Protein AF-A0A1Q8YJG9-F1 (afdb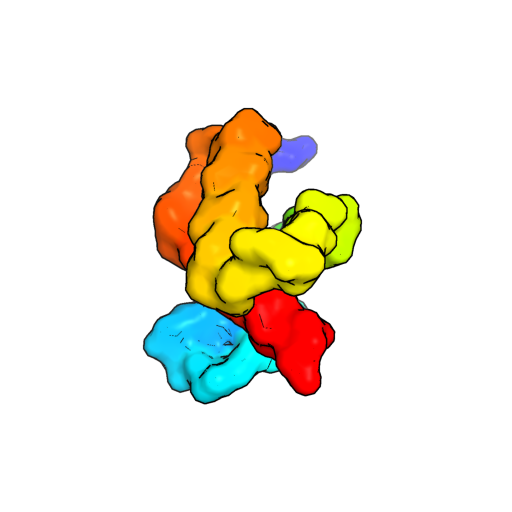_monomer)

Radius of gyration: 13.35 Å; Cα contacts (8 Å, |Δi|>4): 106; chains: 1; bounding box: 36×19×36 Å

Solvent-accessible surface area (backbone atoms only — not comparable to full-atom values): 5654 Å² total; per-residue (Å²): 136,86,73,59,50,67,57,54,22,48,47,40,23,59,25,32,29,54,95,76,48,98,56,70,64,67,39,60,65,61,36,30,73,74,56,35,65,75,55,15,52,54,48,45,56,52,41,53,50,53,53,52,55,59,68,68,58,86,71,66,65,91,82,44,51,68,68,57,46,25,51,51,46,26,53,52,49,39,72,77,39,72,62,50,43,70,69,26,35,50,34,51,17,51,43,50,51,57,73,75,105

Secondary structure (DSSP, 8-state):
----HHHHHHHHHHHHTTTTSSS----SHHHHHHH-HHHHHHHHHHHHHHHHHHHT----TTT--HHHHHHHHHHHH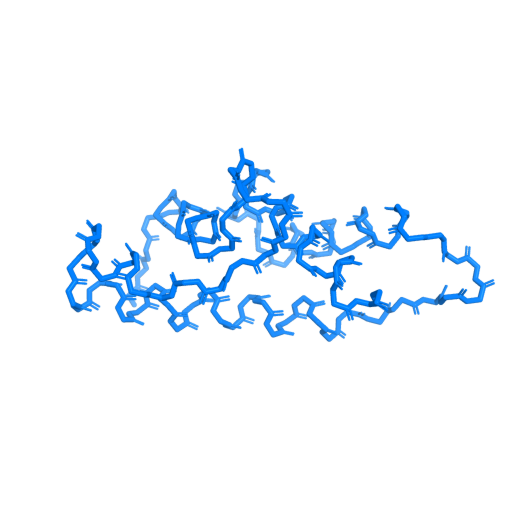HHH-TTS-HHHHHHHHHHHHHHH-

pLDDT: mean 92.63, std 10.27, range [40.0, 98.19]

Sequence (101 aa):
MTFAKNDLSQAVVLFLGYGVALSPICDGAKLFEIYGQQKGESLLSDVLRLADEASQISIDWANTSLDAAGIAVHEEMHNRHPYLDSKALDAIAWKFTFDWR

Foldseek 3Di:
DDDQLVLLLVLLCQQQVPPNDPGGDNDLVSLCVPVNDPRSVVSSVVSVVLLVVLLPDDDPPVPADLVRNLVVSLVVSCVVCVSHDSSSSNSSSRNNSRVVD

Mean predicted aligned error: 3.62 Å

Structure (mmCIF, N/CA/C/O backbone):
data_AF-A0A1Q8YJG9-F1
#
_entry.id   AF-A0A1Q8YJG9-F1
#
loop_
_atom_site.group_PDB
_atom_site.id
_atom_site.type_symbol
_atom_site.label_atom_id
_atom_site.label_alt_id
_atom_site.label_comp_id
_atom_site.label_asym_id
_atom_site.label_entity_id
_atom_site.label_seq_id
_atom_site.pdbx_PDB_ins_code
_atom_site.Cartn_x
_atom_site.Cartn_y
_atom_site.Cartn_z
_atom_site.occupancy
_atom_site.B_iso_or_equiv
_atom_site.auth_seq_id
_atom_site.auth_comp_id
_atom_site.auth_asym_id
_atom_site.auth_atom_id
_atom_site.pdbx_PDB_model_num
ATOM 1 N N . MET A 1 1 ? -19.938 -0.489 0.256 1.00 40.00 1 MET A N 1
ATOM 2 C CA . MET A 1 1 ? -19.463 0.323 1.393 1.00 40.00 1 MET A CA 1
ATOM 3 C C . MET A 1 1 ? -18.282 1.114 0.859 1.00 40.00 1 MET A C 1
ATOM 5 O O . MET A 1 1 ? -17.309 0.493 0.466 1.00 40.00 1 MET A O 1
ATOM 9 N N . THR A 1 2 ? -18.416 2.426 0.670 1.00 41.16 2 THR A N 1
ATOM 10 C CA . THR A 1 2 ? -17.359 3.249 0.056 1.00 41.16 2 THR A CA 1
ATOM 11 C C . THR A 1 2 ? -16.584 3.909 1.185 1.00 41.16 2 THR A C 1
ATOM 13 O O . THR A 1 2 ? -17.123 4.782 1.864 1.00 41.16 2 THR A O 1
ATOM 16 N N . PHE A 1 3 ? -15.363 3.445 1.447 1.00 54.62 3 PHE A N 1
ATOM 17 C CA . PHE A 1 3 ? -14.502 4.04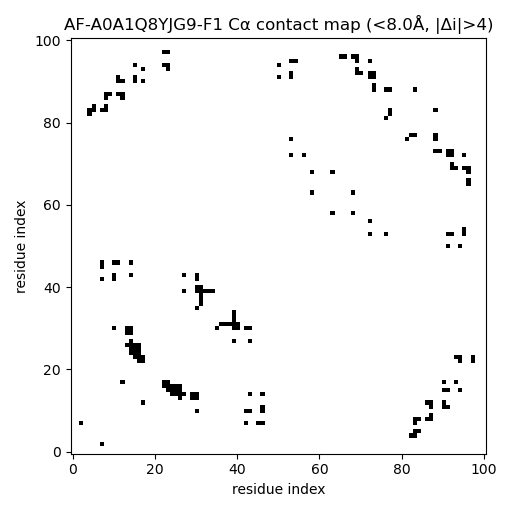3 2.466 1.00 54.62 3 PHE A CA 1
ATOM 18 C C . PHE A 1 3 ? -14.068 5.442 2.028 1.00 54.62 3 PHE A C 1
ATOM 20 O O . PHE A 1 3 ? -13.906 5.711 0.834 1.00 54.62 3 PHE A O 1
ATOM 27 N N . ALA A 1 4 ? -13.901 6.354 2.988 1.00 63.03 4 ALA A N 1
ATOM 28 C CA . ALA A 1 4 ? -13.283 7.636 2.692 1.00 63.03 4 ALA A CA 1
ATOM 29 C C . ALA A 1 4 ? -11.872 7.355 2.160 1.00 63.03 4 ALA A C 1
ATOM 31 O O . ALA A 1 4 ? -11.132 6.599 2.781 1.00 63.03 4 ALA A O 1
ATOM 32 N N . LYS A 1 5 ? -11.516 7.942 1.013 1.00 66.81 5 LYS A N 1
ATOM 33 C CA . LYS A 1 5 ? -10.251 7.696 0.291 1.00 66.81 5 LYS A CA 1
ATOM 34 C C . LYS A 1 5 ? -9.025 7.660 1.221 1.00 66.81 5 LYS A C 1
ATOM 36 O O . LYS A 1 5 ? -8.198 6.762 1.125 1.00 66.81 5 LYS A O 1
ATOM 41 N N . ASN A 1 6 ? -9.010 8.564 2.201 1.00 85.38 6 ASN A N 1
ATOM 42 C CA . ASN A 1 6 ? -7.943 8.706 3.187 1.00 85.38 6 ASN A CA 1
ATOM 43 C C . ASN A 1 6 ? -7.824 7.520 4.171 1.00 85.38 6 ASN A C 1
ATOM 45 O O . 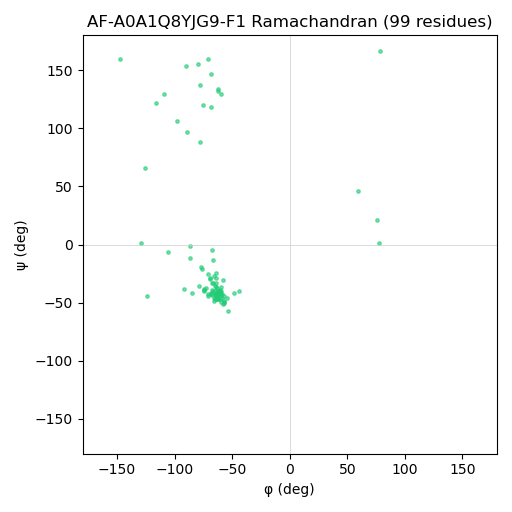ASN A 1 6 ? -6.721 7.177 4.582 1.00 85.38 6 ASN A O 1
ATOM 49 N N . ASP A 1 7 ? -8.934 6.868 4.540 1.00 94.25 7 ASP A N 1
ATOM 50 C CA . ASP A 1 7 ? -8.911 5.746 5.491 1.00 94.25 7 ASP A CA 1
ATOM 51 C C . ASP A 1 7 ? -8.224 4.517 4.894 1.00 94.25 7 ASP A C 1
ATOM 53 O O . ASP A 1 7 ? -7.448 3.855 5.576 1.00 94.25 7 ASP A O 1
ATOM 57 N N . LEU A 1 8 ? -8.492 4.216 3.620 1.00 96.12 8 LEU A N 1
ATOM 58 C CA . LEU A 1 8 ? -7.876 3.076 2.943 1.00 96.12 8 LEU A CA 1
ATOM 59 C C . LEU A 1 8 ? -6.389 3.331 2.681 1.00 96.12 8 LEU A C 1
ATOM 61 O O . LEU A 1 8 ? -5.569 2.472 3.001 1.00 96.12 8 LEU A O 1
ATOM 65 N N . SER A 1 9 ? -6.024 4.525 2.198 1.00 96.62 9 SER A N 1
ATOM 66 C CA . SER A 1 9 ? -4.617 4.928 2.065 1.00 96.62 9 SER A CA 1
ATOM 67 C C . SER A 1 9 ? -3.864 4.791 3.393 1.00 96.62 9 SER A C 1
ATOM 69 O O . SER A 1 9 ? -2.770 4.228 3.452 1.00 96.62 9 SER A O 1
ATOM 71 N N . GLN A 1 10 ? -4.460 5.269 4.488 1.00 96.56 10 GLN A N 1
ATOM 72 C CA . GLN A 1 10 ? -3.861 5.166 5.813 1.00 96.56 10 GLN A CA 1
ATOM 73 C C . GLN A 1 10 ? -3.778 3.710 6.294 1.00 96.56 10 GLN A C 1
ATOM 75 O O . GLN A 1 10 ? -2.754 3.320 6.858 1.00 96.56 10 GLN A O 1
ATOM 80 N N . ALA A 1 11 ? -4.805 2.896 6.044 1.00 97.19 11 ALA A N 1
ATOM 81 C CA . ALA A 1 11 ? -4.807 1.479 6.390 1.00 97.19 11 ALA A CA 1
ATOM 82 C C . ALA A 1 11 ? -3.682 0.711 5.680 1.00 97.19 11 ALA A C 1
ATOM 84 O O . ALA A 1 11 ? -2.999 -0.071 6.335 1.00 97.19 11 ALA A O 1
ATOM 85 N N . VAL A 1 12 ? -3.418 0.985 4.395 1.00 97.69 12 VAL A N 1
ATOM 86 C CA . VAL A 1 12 ? -2.281 0.398 3.657 1.00 97.69 12 VAL A CA 1
ATOM 87 C C . VAL A 1 12 ? -0.958 0.707 4.363 1.00 97.69 12 VAL A C 1
ATOM 89 O O . VAL A 1 12 ? -0.174 -0.198 4.648 1.00 97.69 12 VAL A O 1
ATOM 92 N N . VAL A 1 13 ? -0.722 1.977 4.705 1.00 97.38 13 VAL A N 1
ATOM 93 C CA . VAL A 1 13 ? 0.512 2.410 5.382 1.00 97.38 13 VAL A CA 1
ATOM 94 C C . VAL A 1 13 ? 0.657 1.752 6.756 1.00 97.38 13 VAL A C 1
ATOM 96 O O . VAL A 1 13 ? 1.744 1.288 7.106 1.00 97.38 13 VAL A O 1
ATOM 99 N N . LEU A 1 14 ? -0.428 1.699 7.536 1.00 96.81 14 LEU A N 1
ATOM 100 C CA . LEU A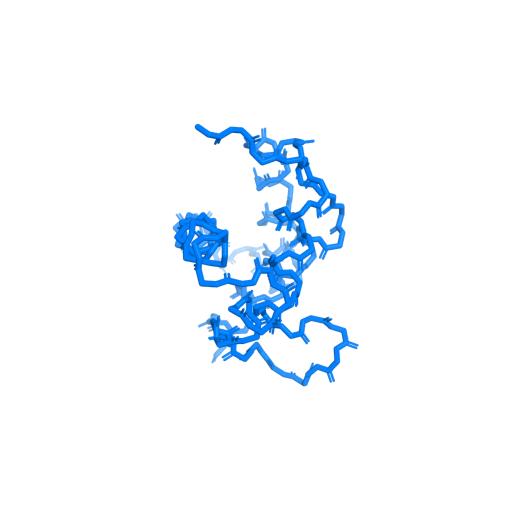 1 14 ? -0.442 1.097 8.871 1.00 96.81 14 LEU A CA 1
ATOM 101 C C . LEU A 1 14 ? -0.184 -0.408 8.822 1.00 96.81 14 LEU A C 1
ATOM 103 O O . LEU A 1 14 ? 0.650 -0.892 9.584 1.00 96.81 14 LEU A O 1
ATOM 107 N N . PHE A 1 15 ? -0.869 -1.109 7.918 1.00 97.38 15 PHE A N 1
ATOM 108 C CA . PHE A 1 15 ? -0.754 -2.550 7.721 1.00 97.38 15 PHE A CA 1
ATOM 109 C C . PHE A 1 15 ? 0.660 -2.945 7.291 1.00 97.38 15 PHE A C 1
ATOM 111 O O . PHE A 1 15 ? 1.257 -3.858 7.860 1.00 97.38 15 PHE A O 1
ATOM 118 N N . LEU A 1 16 ? 1.233 -2.235 6.316 1.00 96.94 16 LEU A N 1
ATOM 119 C CA . LEU A 1 16 ? 2.577 -2.535 5.824 1.00 96.94 16 LEU A CA 1
ATOM 120 C C . LEU A 1 16 ? 3.671 -2.056 6.789 1.00 96.94 16 LEU A C 1
ATOM 122 O O . LEU A 1 16 ? 4.778 -2.582 6.754 1.00 96.94 16 LEU A O 1
ATOM 126 N N . GLY A 1 17 ? 3.379 -1.106 7.682 1.00 95.94 17 GLY A N 1
ATOM 127 C CA . GLY A 1 17 ? 4.37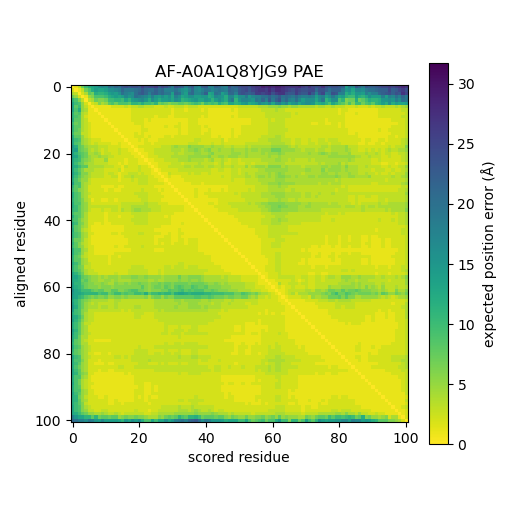3 -0.522 8.590 1.00 95.94 17 GLY A CA 1
ATOM 128 C C . GLY A 1 17 ? 5.312 0.473 7.898 1.00 95.94 17 GLY A C 1
ATOM 129 O O . GLY A 1 1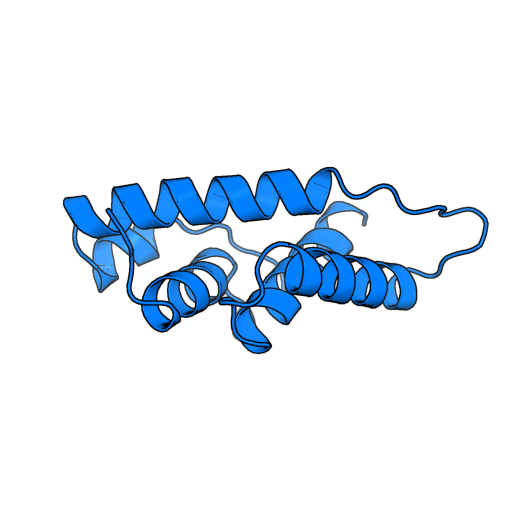7 ? 6.413 0.738 8.388 1.00 95.94 17 GLY A O 1
ATOM 130 N N . TYR A 1 18 ? 4.886 1.022 6.759 1.00 95.94 18 TYR A N 1
ATOM 131 C CA . TYR A 1 18 ? 5.717 1.868 5.907 1.00 95.94 18 TYR A CA 1
ATOM 132 C C . TYR A 1 18 ? 6.163 3.157 6.614 1.00 95.94 18 TYR A C 1
ATOM 134 O O . TYR A 1 18 ? 5.367 3.855 7.249 1.00 95.94 18 TYR A O 1
ATOM 142 N N . GLY A 1 19 ? 7.457 3.471 6.496 1.00 92.31 19 GLY A N 1
ATOM 143 C CA . GLY A 1 19 ? 8.097 4.633 7.123 1.00 92.31 19 GLY A CA 1
ATOM 144 C C . GLY A 1 19 ? 8.409 4.481 8.617 1.00 92.31 19 GLY A C 1
ATOM 145 O O . GLY A 1 19 ? 8.913 5.424 9.222 1.00 92.31 19 GLY A O 1
ATOM 146 N N . VAL A 1 20 ? 8.116 3.321 9.216 1.00 92.75 20 VAL A N 1
ATOM 147 C CA . VAL A 1 20 ? 8.433 3.009 10.623 1.00 92.75 20 VAL A CA 1
ATOM 148 C C . VAL A 1 20 ? 9.264 1.732 10.726 1.00 92.75 20 VAL A C 1
ATOM 150 O O . VAL A 1 20 ? 10.236 1.686 11.476 1.00 92.75 20 VAL A O 1
ATOM 153 N N . ALA A 1 21 ? 8.885 0.695 9.981 1.00 92.81 21 ALA A N 1
ATOM 154 C CA . ALA A 1 21 ? 9.556 -0.595 9.988 1.00 92.81 21 ALA A CA 1
ATOM 155 C C . ALA A 1 21 ? 10.682 -0.663 8.946 1.00 92.81 21 ALA A C 1
ATOM 157 O O . ALA A 1 21 ? 10.633 0.006 7.916 1.00 92.81 21 ALA A O 1
ATOM 158 N N . LEU A 1 22 ? 11.684 -1.510 9.201 1.00 91.38 22 LEU A N 1
ATOM 159 C CA . LEU A 1 22 ? 12.774 -1.776 8.251 1.00 91.38 22 LEU A CA 1
ATOM 160 C C . LEU A 1 22 ? 12.356 -2.717 7.111 1.00 91.38 22 LEU A C 1
ATOM 162 O O . LEU A 1 22 ? 13.014 -2.750 6.077 1.00 91.38 22 LEU A O 1
ATOM 166 N N . SER A 1 23 ? 11.275 -3.469 7.306 1.00 92.25 23 SER A N 1
ATOM 167 C CA . SER A 1 23 ? 10.670 -4.374 6.332 1.00 92.25 23 SER A CA 1
ATOM 168 C C . SER A 1 23 ? 9.153 -4.419 6.539 1.00 92.25 23 SER A C 1
ATOM 170 O O . SER A 1 23 ? 8.685 -4.076 7.633 1.00 92.25 23 SER A O 1
ATOM 172 N N . PRO A 1 24 ? 8.371 -4.843 5.535 1.00 94.88 24 PRO A N 1
ATOM 173 C CA . PRO A 1 24 ? 6.923 -4.876 5.664 1.00 94.88 24 PRO A CA 1
ATOM 174 C C . PRO A 1 24 ? 6.448 -5.816 6.774 1.00 94.88 24 PRO A C 1
ATOM 176 O O . PRO A 1 24 ? 6.895 -6.959 6.851 1.00 94.88 24 PRO A O 1
ATOM 179 N N . ILE A 1 25 ? 5.533 -5.339 7.622 1.00 94.56 25 ILE A N 1
ATOM 180 C CA . ILE A 1 25 ? 5.052 -6.100 8.790 1.00 94.56 25 ILE A CA 1
ATOM 181 C C . ILE A 1 25 ? 3.798 -6.920 8.458 1.00 94.56 25 ILE A C 1
ATOM 183 O O . ILE A 1 25 ? 3.677 -8.053 8.913 1.00 94.56 25 ILE A O 1
ATOM 187 N N . CYS A 1 26 ? 2.886 -6.375 7.647 1.00 93.69 26 CYS A N 1
ATOM 188 C CA . CYS A 1 26 ? 1.582 -6.982 7.343 1.00 93.69 26 CYS A CA 1
ATOM 189 C C . CYS A 1 26 ? 0.721 -7.211 8.604 1.00 93.69 26 CYS A C 1
ATOM 191 O O . CYS A 1 26 ? 0.137 -8.278 8.797 1.00 93.69 26 CYS A O 1
ATOM 193 N N . ASP A 1 27 ? 0.651 -6.202 9.475 1.00 94.00 27 ASP A N 1
ATOM 194 C CA . ASP A 1 27 ? -0.061 -6.277 10.752 1.00 94.00 27 ASP A CA 1
ATOM 195 C C . ASP A 1 27 ? -1.531 -5.853 10.616 1.00 94.00 27 ASP A C 1
ATOM 197 O O . ASP A 1 27 ? -1.877 -4.668 10.646 1.00 94.00 27 ASP A O 1
ATOM 201 N N . GLY A 1 28 ? -2.413 -6.844 10.476 1.00 91.75 28 GLY A N 1
ATOM 202 C CA . GLY A 1 28 ? -3.860 -6.6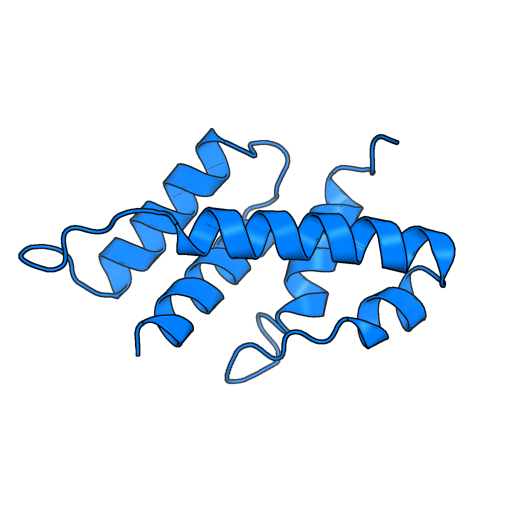26 10.462 1.00 91.75 28 GLY A CA 1
ATOM 203 C C . GLY A 1 28 ? -4.444 -6.245 11.826 1.00 91.75 28 GLY A C 1
ATOM 204 O O . GLY A 1 28 ? -5.464 -5.556 11.868 1.00 91.75 28 GLY A O 1
ATOM 205 N N . ALA A 1 29 ? -3.801 -6.627 12.939 1.00 94.19 29 ALA A N 1
ATOM 206 C CA . ALA A 1 29 ? -4.309 -6.330 14.280 1.00 94.19 29 ALA A CA 1
ATOM 207 C C . ALA A 1 29 ? -4.343 -4.819 14.534 1.00 94.19 29 ALA A C 1
ATOM 209 O O . ALA A 1 29 ? -5.325 -4.295 15.063 1.00 94.19 29 ALA A O 1
ATOM 210 N N . LYS A 1 30 ? -3.341 -4.105 14.016 1.00 92.62 30 LYS A N 1
ATOM 211 C CA . LYS A 1 30 ? -3.254 -2.643 14.068 1.00 92.62 30 LYS A CA 1
ATOM 212 C C . LYS A 1 30 ? -4.450 -1.931 13.432 1.00 92.62 30 LYS A C 1
ATOM 214 O O . LYS A 1 30 ? -4.830 -0.842 13.865 1.00 92.62 30 LYS A O 1
ATOM 219 N N . LEU A 1 31 ? -5.075 -2.534 12.417 1.00 95.00 31 LEU A N 1
ATOM 220 C CA . LEU A 1 31 ? -6.286 -1.979 11.809 1.00 95.00 31 LEU A CA 1
ATOM 221 C C . LEU A 1 31 ? -7.501 -2.142 12.725 1.00 95.00 31 LEU A C 1
ATOM 223 O O . LEU A 1 31 ? -8.318 -1.226 12.811 1.00 95.00 31 LEU A O 1
ATOM 227 N N . PHE A 1 32 ? -7.605 -3.263 13.443 1.00 95.69 32 PHE A N 1
ATOM 228 C CA . PHE A 1 32 ? -8.667 -3.471 14.430 1.00 95.69 32 PHE A CA 1
ATOM 229 C C . PHE A 1 32 ? -8.518 -2.531 15.628 1.00 95.69 32 PHE A C 1
ATOM 231 O O . PHE A 1 32 ? -9.517 -1.988 16.093 1.00 95.69 32 PHE A O 1
ATOM 238 N N . GLU A 1 33 ? -7.290 -2.290 16.089 1.00 94.75 33 GLU A N 1
ATOM 239 C CA . GLU A 1 33 ? -7.014 -1.360 17.190 1.00 94.75 33 GLU A CA 1
ATOM 240 C C . GLU A 1 33 ? -7.408 0.085 16.849 1.00 94.75 33 GLU A C 1
ATOM 242 O O . GLU A 1 33 ? -7.992 0.780 17.677 1.00 94.75 33 GLU A O 1
ATOM 247 N N . ILE A 1 34 ? -7.117 0.540 15.625 1.00 94.19 34 ILE A N 1
ATOM 248 C CA . ILE A 1 34 ? -7.331 1.937 15.215 1.00 94.19 34 ILE A CA 1
ATOM 249 C C . ILE A 1 34 ? -8.764 2.188 14.732 1.00 94.19 34 ILE A C 1
ATOM 251 O O . ILE A 1 34 ? -9.351 3.222 15.049 1.00 94.19 34 ILE A O 1
ATOM 255 N N . TYR A 1 35 ? -9.333 1.268 13.950 1.00 94.06 35 TYR A N 1
ATOM 256 C CA . TYR A 1 35 ? -10.628 1.466 13.289 1.00 94.06 35 TYR A CA 1
ATOM 257 C C . TYR A 1 35 ? -11.778 0.682 13.939 1.00 94.06 35 TYR A C 1
ATOM 259 O O . TYR A 1 35 ? -12.935 0.874 13.558 1.00 94.06 35 TYR A O 1
ATOM 267 N N . GLY A 1 36 ? -11.489 -0.175 14.922 1.00 96.06 36 GLY A N 1
ATOM 268 C CA . GLY A 1 36 ? -12.449 -1.102 15.518 1.00 96.06 36 GLY A CA 1
ATOM 269 C C . GLY A 1 36 ? -12.703 -2.334 14.643 1.00 96.06 36 GLY A C 1
ATOM 270 O O . GLY A 1 36 ? -12.371 -2.354 13.458 1.00 96.06 36 GLY A O 1
ATOM 271 N N . GLN A 1 37 ? -13.335 -3.363 15.220 1.00 93.62 37 GLN A N 1
ATOM 272 C CA . GLN A 1 37 ? -13.499 -4.678 14.581 1.00 93.62 37 GLN A CA 1
ATOM 273 C C . GLN A 1 37 ? -14.144 -4.597 13.189 1.00 93.62 37 GLN A C 1
ATOM 275 O O . GLN A 1 37 ? -13.556 -5.030 12.205 1.00 93.62 37 GLN A O 1
ATOM 280 N N . GLN A 1 38 ? -15.339 -4.008 13.089 1.00 94.62 38 GLN A N 1
ATOM 281 C CA . GLN A 1 38 ? -16.121 -4.039 11.849 1.00 94.62 38 GLN A CA 1
ATOM 282 C C . GLN A 1 38 ? -15.445 -3.270 10.703 1.00 94.62 38 GLN A C 1
ATOM 284 O O . GLN A 1 38 ? -15.370 -3.758 9.577 1.00 94.62 38 GLN A O 1
ATOM 289 N N . LYS A 1 39 ? -14.956 -2.053 10.975 1.00 93.69 39 LYS A N 1
ATOM 290 C CA . LYS A 1 39 ? -14.302 -1.224 9.954 1.00 93.69 39 LYS A CA 1
ATOM 291 C C . LYS A 1 39 ? -12.905 -1.752 9.630 1.00 93.69 39 LYS A C 1
ATOM 293 O O . LYS A 1 39 ? -12.540 -1.786 8.459 1.00 93.69 39 LYS A O 1
ATOM 298 N N . GLY A 1 40 ? -12.158 -2.192 10.642 1.00 95.88 40 GLY A N 1
ATOM 299 C CA . GLY A 1 40 ? -10.839 -2.792 10.474 1.00 95.88 40 GLY A CA 1
ATOM 300 C C . GLY A 1 40 ? -10.876 -4.057 9.619 1.00 95.88 40 GLY A C 1
ATOM 301 O O . GLY A 1 40 ? -10.022 -4.212 8.759 1.00 95.88 40 GLY A O 1
ATOM 302 N N . GLU A 1 41 ? -11.892 -4.912 9.765 1.00 96.31 41 GLU A N 1
ATOM 303 C CA . GLU A 1 41 ? -12.046 -6.130 8.951 1.00 96.31 41 GLU A CA 1
ATOM 304 C C . GLU A 1 41 ? -12.284 -5.827 7.472 1.00 96.31 41 GLU A C 1
ATOM 306 O O . GLU A 1 41 ? -11.655 -6.430 6.595 1.00 96.31 41 GLU A O 1
ATOM 311 N N . SER A 1 42 ? -13.131 -4.838 7.179 1.00 95.88 42 SER A N 1
ATOM 312 C CA . SER A 1 42 ? -13.342 -4.432 5.793 1.00 95.88 42 SER A CA 1
ATOM 313 C C . SER A 1 42 ? -12.099 -3.772 5.196 1.00 95.88 42 SER A C 1
ATOM 315 O O . SER A 1 42 ? -11.732 -4.095 4.070 1.00 95.88 42 SER A O 1
ATOM 317 N N . LEU A 1 43 ? -11.424 -2.894 5.948 1.00 96.56 43 LEU A N 1
ATOM 318 C CA . LEU A 1 43 ? -10.180 -2.265 5.499 1.00 96.56 43 LEU A CA 1
ATOM 319 C C . LEU A 1 43 ? -9.077 -3.301 5.282 1.00 96.56 43 LEU A C 1
ATOM 321 O O . LEU A 1 43 ? -8.383 -3.234 4.277 1.00 96.56 43 LEU A O 1
ATOM 325 N N . LEU A 1 44 ? -8.939 -4.282 6.175 1.00 96.94 44 LEU A N 1
ATOM 326 C CA . LEU A 1 44 ? -7.981 -5.372 6.019 1.00 96.94 44 LEU A CA 1
ATOM 327 C C . LEU A 1 44 ? -8.249 -6.154 4.731 1.00 96.94 44 LEU A C 1
ATOM 329 O O . LEU A 1 44 ? -7.324 -6.397 3.962 1.00 96.94 44 LEU A O 1
ATOM 333 N N . SER A 1 45 ? -9.511 -6.489 4.464 1.00 97.25 45 SER A N 1
ATOM 334 C CA . SER A 1 45 ? -9.901 -7.175 3.228 1.00 97.25 45 SER A CA 1
ATOM 335 C C . SER A 1 45 ? -9.536 -6.366 1.979 1.00 97.25 45 SER A C 1
ATOM 337 O O . SER A 1 45 ? -9.065 -6.930 0.992 1.00 97.25 45 SER A O 1
ATOM 339 N N . ASP A 1 46 ? -9.722 -5.045 2.015 1.00 97.00 46 ASP A N 1
ATOM 340 C CA . ASP A 1 46 ? -9.363 -4.163 0.903 1.00 97.00 46 ASP A CA 1
ATOM 341 C C . ASP A 1 46 ? -7.844 -4.017 0.735 1.00 97.00 46 ASP A C 1
ATOM 343 O O . ASP A 1 46 ? -7.343 -4.093 -0.386 1.00 97.00 46 ASP A O 1
ATOM 347 N N . VAL A 1 47 ? -7.099 -3.872 1.832 1.00 97.19 47 VAL A N 1
ATOM 348 C CA . VAL A 1 47 ? -5.631 -3.779 1.819 1.00 97.19 47 VAL A CA 1
ATOM 349 C C . VAL A 1 47 ? -5.000 -5.068 1.293 1.00 97.19 47 VAL A C 1
ATOM 351 O O . VAL A 1 47 ? -4.095 -5.004 0.464 1.00 97.19 47 VAL A O 1
ATOM 354 N N . LEU A 1 48 ? -5.488 -6.234 1.726 1.00 97.12 48 LEU A N 1
ATOM 355 C CA . LEU A 1 48 ? -5.004 -7.527 1.235 1.00 97.12 48 LEU A CA 1
ATOM 356 C C . LEU A 1 48 ? -5.239 -7.681 -0.267 1.00 97.12 48 LEU A C 1
ATOM 358 O O . LEU A 1 48 ? -4.353 -8.157 -0.969 1.00 97.12 48 LEU A O 1
ATOM 362 N N . ARG A 1 49 ? -6.390 -7.221 -0.772 1.00 97.62 49 ARG A N 1
ATOM 363 C CA . ARG A 1 49 ? -6.677 -7.223 -2.212 1.00 97.62 49 ARG A CA 1
ATOM 364 C C . ARG A 1 49 ? -5.707 -6.339 -2.991 1.00 97.62 49 ARG A C 1
ATOM 366 O O . ARG A 1 49 ? -5.224 -6.762 -4.031 1.00 97.62 49 ARG A O 1
ATOM 373 N N . LEU A 1 50 ? -5.407 -5.139 -2.491 1.00 97.62 50 LEU A N 1
ATOM 374 C CA . LEU A 1 50 ? -4.442 -4.234 -3.128 1.00 97.62 50 LEU A CA 1
ATOM 375 C C . LEU A 1 50 ? -3.023 -4.817 -3.129 1.00 97.62 50 LEU A C 1
ATOM 377 O O . LEU A 1 50 ? -2.305 -4.680 -4.116 1.00 97.62 50 LEU A O 1
ATOM 381 N N . ALA A 1 51 ? -2.617 -5.462 -2.033 1.00 96.31 51 ALA A N 1
ATOM 382 C CA . ALA A 1 51 ? -1.308 -6.102 -1.931 1.00 96.31 51 ALA A CA 1
ATOM 383 C C . ALA A 1 51 ? -1.185 -7.312 -2.873 1.00 96.31 51 ALA A C 1
ATOM 385 O O . ALA A 1 51 ? -0.170 -7.454 -3.552 1.00 96.31 51 ALA A O 1
ATOM 386 N N . ASP A 1 52 ? -2.224 -8.149 -2.941 1.00 96.62 52 ASP A N 1
ATOM 387 C CA . ASP A 1 52 ? -2.305 -9.261 -3.890 1.00 96.62 52 ASP A CA 1
ATOM 388 C C . ASP A 1 52 ? -2.243 -8.747 -5.332 1.00 96.62 52 ASP A C 1
ATOM 390 O O . ASP A 1 52 ? -1.384 -9.171 -6.099 1.00 96.62 52 ASP A O 1
ATOM 394 N N . GLU A 1 53 ? -3.054 -7.747 -5.675 1.00 97.44 53 GLU A N 1
ATOM 395 C CA . GLU A 1 53 ? -3.066 -7.150 -7.008 1.00 97.44 53 GLU A CA 1
ATOM 396 C C . GLU A 1 53 ? -1.690 -6.611 -7.421 1.00 97.44 53 GLU A C 1
ATOM 398 O O . GLU A 1 53 ? -1.235 -6.874 -8.536 1.00 97.44 53 GLU A O 1
ATOM 403 N N . ALA A 1 54 ? -1.004 -5.904 -6.518 1.00 96.88 54 ALA A N 1
ATOM 404 C CA . ALA A 1 54 ? 0.339 -5.400 -6.773 1.00 96.88 54 ALA A CA 1
ATOM 405 C C . ALA A 1 54 ? 1.354 -6.533 -6.997 1.00 96.88 54 ALA A C 1
ATOM 407 O O . ALA A 1 54 ? 2.219 -6.416 -7.862 1.00 96.88 54 ALA A O 1
ATOM 408 N N . SER A 1 55 ? 1.230 -7.651 -6.271 1.00 94.69 55 SER A N 1
ATOM 409 C CA . SER A 1 55 ? 2.099 -8.827 -6.445 1.00 94.69 55 SER A CA 1
ATOM 410 C C . SER A 1 55 ? 1.955 -9.490 -7.820 1.00 94.69 55 SER A C 1
ATOM 412 O O . SER A 1 55 ? 2.887 -10.134 -8.295 1.00 94.69 55 SER A O 1
ATOM 414 N N . GLN A 1 56 ? 0.801 -9.315 -8.473 1.00 95.50 56 GLN A N 1
ATOM 415 C CA . GLN A 1 56 ? 0.515 -9.870 -9.797 1.00 95.50 56 GLN A CA 1
ATOM 416 C C . GLN A 1 56 ? 0.985 -8.966 -10.948 1.00 95.50 56 GLN A C 1
ATOM 418 O O . GLN A 1 56 ? 0.817 -9.321 -12.117 1.00 95.50 56 GLN A O 1
ATOM 423 N N . ILE A 1 57 ? 1.560 -7.793 -10.660 1.00 95.31 57 ILE A N 1
ATOM 424 C CA . ILE A 1 57 ? 2.115 -6.919 -11.696 1.00 95.31 57 ILE A CA 1
ATOM 425 C C . ILE A 1 57 ? 3.355 -7.588 -12.298 1.00 95.31 57 ILE A C 1
ATOM 427 O O . ILE A 1 57 ? 4.352 -7.842 -11.624 1.00 95.31 57 ILE A O 1
ATOM 431 N N . SER A 1 58 ? 3.285 -7.869 -13.599 1.00 92.06 58 SER A N 1
ATOM 432 C CA . SER A 1 58 ? 4.374 -8.501 -14.339 1.00 92.06 58 SER A CA 1
ATOM 433 C C . SER A 1 58 ? 5.490 -7.498 -14.616 1.00 92.06 58 SER A C 1
ATOM 435 O O . SER A 1 58 ? 5.283 -6.520 -15.331 1.00 92.06 58 SER A O 1
ATOM 437 N N . ILE A 1 59 ? 6.690 -7.789 -14.115 1.00 93.12 59 ILE A N 1
ATOM 438 C CA . ILE A 1 59 ? 7.904 -7.008 -14.366 1.00 93.12 59 ILE A CA 1
ATOM 439 C C . ILE A 1 59 ? 8.846 -7.809 -15.263 1.00 93.12 59 ILE A C 1
ATOM 441 O O . ILE A 1 59 ? 9.157 -8.968 -14.980 1.00 93.12 59 ILE A O 1
ATOM 445 N N . ASP A 1 60 ? 9.327 -7.182 -16.338 1.00 90.19 60 ASP A N 1
ATOM 446 C CA . ASP A 1 60 ? 10.386 -7.752 -17.171 1.00 90.19 60 ASP A CA 1
ATOM 447 C C . ASP A 1 60 ? 11.750 -7.574 -16.493 1.00 90.19 60 ASP A C 1
ATOM 449 O O . ASP A 1 60 ? 12.466 -6.594 -16.704 1.00 90.19 60 ASP A O 1
ATOM 453 N N . TRP A 1 61 ? 12.118 -8.540 -15.655 1.00 88.19 61 TRP A N 1
ATOM 454 C CA . TRP A 1 61 ? 13.376 -8.520 -14.902 1.00 88.19 61 TRP A CA 1
ATOM 455 C C . TRP A 1 61 ? 14.630 -8.640 -15.773 1.00 88.19 61 TRP A C 1
ATOM 457 O O . TRP A 1 61 ? 15.728 -8.375 -15.292 1.00 88.19 61 TRP A O 1
ATOM 467 N N . ALA A 1 62 ? 14.496 -9.013 -17.051 1.00 90.56 62 ALA A N 1
ATOM 468 C CA . ALA A 1 62 ? 15.626 -9.050 -17.974 1.00 90.56 62 ALA A CA 1
ATOM 469 C C . ALA A 1 62 ? 16.220 -7.652 -18.223 1.00 90.56 62 ALA A C 1
ATOM 471 O O . ALA A 1 62 ? 17.418 -7.537 -18.476 1.00 90.56 62 ALA A O 1
ATOM 472 N N . ASN A 1 63 ? 15.397 -6.601 -18.125 1.00 89.62 63 ASN A N 1
ATOM 473 C CA . ASN A 1 63 ? 15.786 -5.223 -18.440 1.00 89.62 63 ASN A CA 1
ATOM 474 C C . ASN A 1 63 ? 15.436 -4.210 -17.336 1.00 89.62 63 ASN A C 1
ATOM 476 O O . ASN A 1 63 ? 15.692 -3.018 -17.502 1.00 89.62 63 ASN A O 1
ATOM 480 N N . THR A 1 64 ? 14.855 -4.662 -16.221 1.00 90.88 64 THR A N 1
ATOM 481 C CA . THR A 1 64 ? 14.318 -3.784 -15.172 1.00 90.88 64 THR A CA 1
ATOM 482 C C . THR A 1 64 ? 15.071 -3.969 -13.859 1.00 90.88 64 THR A C 1
ATOM 484 O O . THR A 1 64 ? 15.111 -5.064 -13.300 1.00 90.88 64 THR A O 1
ATOM 487 N N . SER A 1 65 ? 15.648 -2.882 -13.344 1.00 93.81 65 SER A N 1
ATOM 488 C CA . SER A 1 65 ? 16.226 -2.832 -11.996 1.00 93.81 65 SER A CA 1
ATOM 489 C C . SER A 1 65 ? 15.139 -2.862 -10.917 1.00 93.81 65 SER A C 1
ATOM 491 O O . SER A 1 65 ? 13.997 -2.485 -11.165 1.00 93.81 65 SER A O 1
ATOM 493 N N . LEU A 1 66 ? 15.493 -3.240 -9.686 1.00 92.44 66 LEU A N 1
ATOM 494 C CA . LEU A 1 66 ? 14.541 -3.278 -8.568 1.00 92.44 66 LEU A CA 1
ATOM 495 C C . LEU A 1 66 ? 13.910 -1.908 -8.260 1.00 92.44 66 LEU A C 1
ATOM 497 O O . LEU A 1 66 ? 12.725 -1.839 -7.943 1.00 92.44 66 LEU A O 1
ATOM 501 N N . ASP A 1 67 ? 14.673 -0.818 -8.386 1.00 93.62 67 ASP A N 1
ATOM 502 C CA . ASP A 1 67 ? 14.153 0.546 -8.235 1.00 93.62 67 ASP A CA 1
ATOM 503 C C . ASP A 1 67 ? 13.11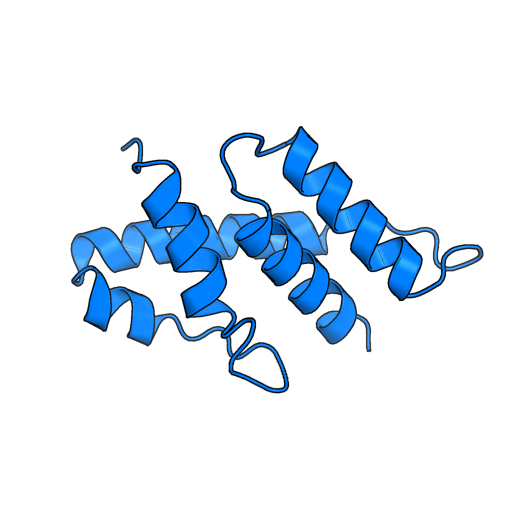5 0.879 -9.318 1.00 93.62 67 ASP A C 1
ATOM 505 O O . ASP A 1 67 ? 12.013 1.331 -9.004 1.00 93.62 67 ASP A O 1
ATOM 509 N N . ALA A 1 68 ? 13.425 0.566 -10.578 1.00 95.31 68 ALA A N 1
ATOM 510 C CA . ALA A 1 68 ? 12.531 0.769 -11.709 1.00 95.31 68 ALA A CA 1
ATOM 511 C C . ALA A 1 68 ? 11.267 -0.101 -11.603 1.00 95.31 68 ALA A C 1
ATOM 513 O O . ALA A 1 68 ? 10.179 0.359 -11.940 1.00 95.31 68 ALA A O 1
ATOM 514 N N . ALA A 1 69 ? 11.382 -1.319 -11.067 1.00 94.94 69 ALA A N 1
ATOM 515 C CA . ALA A 1 69 ? 10.240 -2.180 -10.774 1.00 94.94 69 ALA A CA 1
ATOM 516 C C . ALA A 1 69 ? 9.318 -1.559 -9.713 1.00 94.94 69 ALA A C 1
ATOM 518 O O . ALA A 1 69 ? 8.101 -1.556 -9.883 1.00 94.94 69 ALA A O 1
ATOM 519 N N . GLY A 1 70 ? 9.887 -0.981 -8.648 1.00 96.00 70 GLY A N 1
ATOM 520 C CA . GLY A 1 70 ? 9.122 -0.248 -7.638 1.00 96.00 70 GLY A CA 1
ATOM 521 C C . GLY A 1 70 ? 8.359 0.943 -8.228 1.00 96.00 70 GLY A C 1
ATOM 522 O O . GLY A 1 70 ? 7.177 1.117 -7.933 1.00 96.00 70 GLY A O 1
ATOM 523 N N . ILE A 1 71 ? 8.996 1.718 -9.112 1.00 96.62 71 ILE A N 1
ATOM 524 C CA . ILE A 1 71 ? 8.348 2.834 -9.823 1.00 96.62 71 ILE A CA 1
ATOM 525 C C . ILE A 1 71 ? 7.206 2.321 -10.712 1.00 96.62 71 ILE A C 1
ATOM 527 O O . ILE A 1 71 ? 6.098 2.847 -10.638 1.00 96.62 71 ILE A O 1
ATOM 531 N N . ALA A 1 72 ? 7.439 1.263 -11.493 1.00 96.69 72 ALA A N 1
ATOM 532 C CA . ALA A 1 72 ? 6.422 0.687 -12.371 1.00 96.69 72 ALA A CA 1
ATOM 533 C C . ALA A 1 72 ? 5.196 0.186 -11.588 1.00 96.69 72 ALA A C 1
ATOM 535 O O . ALA A 1 72 ? 4.058 0.446 -11.977 1.00 96.69 72 ALA A O 1
ATOM 536 N N . VAL A 1 73 ? 5.413 -0.479 -10.447 1.00 97.19 73 VAL A N 1
ATOM 537 C CA . VAL A 1 73 ? 4.328 -0.918 -9.554 1.00 97.19 73 VAL A CA 1
ATOM 538 C C . VAL A 1 73 ? 3.571 0.272 -8.972 1.00 97.19 73 VAL A C 1
ATOM 540 O O . VAL A 1 73 ? 2.341 0.250 -8.944 1.00 97.19 73 VAL A O 1
ATOM 543 N N . HIS A 1 74 ? 4.274 1.320 -8.536 1.00 97.62 74 HIS A N 1
ATOM 544 C CA . HIS A 1 74 ? 3.638 2.540 -8.041 1.00 97.62 74 HIS A CA 1
ATOM 545 C C . HIS A 1 74 ? 2.723 3.167 -9.107 1.00 97.62 74 HIS A C 1
ATOM 547 O O . HIS A 1 74 ? 1.562 3.463 -8.827 1.00 97.62 74 HIS A O 1
ATOM 553 N N . GLU A 1 75 ? 3.229 3.372 -10.326 1.00 97.56 75 GLU A N 1
ATOM 554 C CA . GLU A 1 75 ? 2.472 3.983 -11.426 1.00 97.56 75 GLU A CA 1
ATOM 555 C C . GLU A 1 75 ? 1.265 3.138 -11.841 1.00 97.56 75 GLU A C 1
ATOM 557 O O . GLU A 1 75 ? 0.161 3.665 -11.984 1.00 97.56 75 GLU A O 1
ATOM 562 N N . GLU A 1 76 ? 1.436 1.823 -11.970 1.00 97.88 76 GLU A N 1
ATOM 563 C CA . GLU A 1 76 ? 0.344 0.919 -12.327 1.00 97.88 76 GLU A CA 1
ATOM 564 C C . GLU A 1 76 ? -0.752 0.916 -11.251 1.00 97.88 76 GLU A C 1
ATOM 566 O O . GLU A 1 76 ? -1.939 1.039 -11.563 1.00 97.88 76 GLU A O 1
ATOM 571 N N . MET A 1 77 ? -0.372 0.867 -9.971 1.00 97.75 77 MET A N 1
ATOM 572 C CA . MET A 1 77 ? -1.336 0.944 -8.871 1.00 97.75 77 MET A CA 1
ATOM 573 C C . MET A 1 77 ? -2.010 2.315 -8.787 1.00 97.75 77 MET A C 1
ATOM 575 O O . MET A 1 77 ? -3.195 2.378 -8.465 1.00 97.75 77 MET A O 1
ATOM 579 N N . HIS A 1 78 ? -1.317 3.406 -9.124 1.00 97.44 78 HIS A N 1
ATOM 580 C CA . HIS A 1 78 ? -1.928 4.732 -9.216 1.00 97.44 78 HIS A CA 1
ATOM 581 C C . HIS A 1 78 ? -2.979 4.798 -10.329 1.00 97.44 78 HIS A C 1
ATOM 583 O O . HIS A 1 78 ? -4.074 5.318 -10.118 1.00 97.44 78 HIS A O 1
ATOM 589 N N . ASN A 1 79 ? -2.670 4.232 -11.499 1.00 97.56 79 ASN A N 1
ATOM 590 C CA . ASN A 1 79 ? -3.579 4.207 -12.643 1.00 97.56 79 ASN A CA 1
ATOM 591 C C . ASN A 1 79 ? -4.862 3.425 -12.336 1.00 97.56 79 ASN A C 1
ATOM 593 O O . ASN A 1 79 ? -5.955 3.847 -12.718 1.00 97.56 79 ASN A O 1
ATOM 597 N N . ARG A 1 80 ? -4.741 2.297 -11.626 1.00 97.12 80 ARG A N 1
ATOM 598 C CA . ARG A 1 80 ? -5.885 1.453 -11.247 1.00 97.12 80 ARG A CA 1
ATOM 599 C C . ARG A 1 80 ? -6.659 1.998 -10.051 1.00 97.12 80 ARG A C 1
ATOM 601 O O . ARG A 1 80 ? -7.886 1.915 -10.022 1.00 97.12 80 ARG A O 1
ATOM 608 N N . HIS A 1 81 ? -5.955 2.600 -9.095 1.00 95.94 81 HIS A N 1
ATOM 609 C CA . HIS A 1 81 ? -6.507 3.099 -7.836 1.00 95.94 81 HIS A CA 1
ATOM 610 C C . HIS A 1 81 ? -6.163 4.581 -7.625 1.00 95.94 81 HIS A C 1
ATOM 612 O O . HIS A 1 81 ? -5.492 4.928 -6.651 1.00 95.94 81 HIS A O 1
ATOM 618 N N . PRO A 1 82 ? -6.677 5.501 -8.469 1.00 95.38 82 PRO A N 1
ATOM 619 C CA . PRO A 1 82 ? -6.331 6.931 -8.417 1.00 95.38 82 PRO A CA 1
ATOM 620 C C . PRO A 1 82 ? -6.842 7.644 -7.156 1.00 95.38 82 PRO A C 1
ATOM 622 O O . PRO A 1 82 ? -6.608 8.833 -6.953 1.00 95.38 82 PRO A O 1
ATOM 625 N N . TYR A 1 83 ? -7.607 6.941 -6.320 1.00 93.06 83 TYR A N 1
ATOM 626 C CA . TYR A 1 83 ? -8.055 7.416 -5.019 1.00 93.06 83 TYR A CA 1
ATOM 627 C C . TYR A 1 83 ? -7.056 7.133 -3.890 1.00 93.06 83 TYR A C 1
ATOM 629 O O . TYR A 1 83 ? -7.277 7.645 -2.795 1.00 93.06 83 TYR A O 1
ATOM 637 N N . LEU A 1 84 ? -6.026 6.311 -4.124 1.00 95.94 84 LEU A N 1
ATOM 638 C CA . LEU A 1 84 ? -4.943 6.101 -3.170 1.00 95.94 84 LEU A CA 1
ATOM 639 C C . LEU A 1 84 ? -3.979 7.281 -3.217 1.00 95.94 84 LEU A C 1
ATOM 641 O O . LEU A 1 84 ? -3.602 7.768 -4.283 1.00 95.94 84 LEU A O 1
ATOM 645 N N . ASP A 1 85 ? -3.555 7.713 -2.039 1.00 95.69 85 ASP A N 1
ATOM 646 C CA . ASP A 1 85 ? -2.573 8.778 -1.904 1.00 95.69 85 ASP A CA 1
ATOM 647 C C . ASP A 1 85 ? -1.156 8.239 -2.141 1.00 95.69 85 ASP A C 1
ATOM 649 O O . ASP A 1 85 ? -0.873 7.065 -1.890 1.00 95.69 85 ASP A O 1
ATOM 653 N N . SER A 1 86 ? -0.236 9.123 -2.544 1.00 95.25 86 SER A N 1
ATOM 654 C CA . SER A 1 86 ? 1.159 8.773 -2.874 1.00 95.25 86 SER A CA 1
ATOM 655 C C . SER A 1 86 ? 1.826 7.906 -1.805 1.00 95.25 86 SER A C 1
ATOM 657 O O . SER A 1 86 ? 2.454 6.909 -2.124 1.00 95.25 86 SER A O 1
ATOM 659 N N . LYS A 1 87 ? 1.610 8.206 -0.518 1.00 96.44 87 LYS A N 1
ATOM 660 C CA . LYS A 1 87 ? 2.222 7.446 0.582 1.00 96.44 87 LYS A CA 1
ATOM 661 C C . LYS A 1 87 ? 1.759 5.983 0.643 1.00 96.44 87 LYS A C 1
ATOM 663 O O . LYS A 1 87 ? 2.519 5.122 1.076 1.00 96.44 87 LYS A O 1
ATOM 668 N N . ALA A 1 88 ? 0.514 5.703 0.261 1.00 97.62 88 ALA A N 1
ATOM 669 C CA . ALA A 1 88 ? -0.005 4.339 0.206 1.00 97.62 88 ALA A CA 1
ATOM 670 C C . ALA A 1 88 ? 0.571 3.582 -0.996 1.00 97.62 88 ALA A C 1
ATOM 672 O O . ALA A 1 88 ? 0.938 2.417 -0.867 1.00 97.62 88 ALA A O 1
ATOM 673 N N . LEU A 1 89 ? 0.704 4.262 -2.135 1.00 98.19 89 LEU A N 1
ATOM 674 C CA . LEU A 1 89 ? 1.326 3.713 -3.338 1.00 98.19 89 LEU A CA 1
ATOM 675 C C . LEU A 1 89 ? 2.813 3.408 -3.108 1.00 98.19 89 LEU A C 1
ATOM 677 O O . LEU A 1 89 ? 3.269 2.315 -3.439 1.00 98.19 89 LEU A O 1
ATOM 681 N N . ASP A 1 90 ? 3.537 4.308 -2.439 1.00 97.88 90 ASP A N 1
ATOM 682 C CA . ASP A 1 90 ? 4.926 4.088 -2.025 1.00 97.88 90 ASP A CA 1
ATOM 683 C C . ASP A 1 90 ? 5.053 2.859 -1.115 1.00 97.88 90 ASP A C 1
ATOM 685 O O . ASP A 1 90 ? 5.957 2.043 -1.282 1.00 97.88 90 ASP A O 1
ATOM 689 N N . ALA A 1 91 ? 4.126 2.693 -0.164 1.00 97.94 91 ALA A N 1
ATOM 690 C CA . ALA A 1 91 ? 4.107 1.540 0.731 1.00 97.94 91 ALA A CA 1
ATOM 691 C C . ALA A 1 91 ? 3.901 0.220 -0.032 1.00 97.94 91 ALA A C 1
ATOM 693 O O . ALA A 1 91 ? 4.556 -0.775 0.279 1.00 97.94 91 ALA A O 1
ATOM 694 N N . ILE A 1 92 ? 3.020 0.213 -1.038 1.00 98.06 92 ILE A N 1
ATOM 695 C CA . ILE A 1 92 ? 2.759 -0.953 -1.894 1.00 98.06 92 ILE A CA 1
ATOM 696 C C . ILE A 1 92 ? 3.993 -1.299 -2.736 1.00 98.06 92 ILE A C 1
ATOM 698 O O . ILE A 1 92 ? 4.428 -2.450 -2.737 1.00 98.06 92 ILE A O 1
ATOM 702 N N . ALA A 1 93 ? 4.602 -0.312 -3.399 1.00 97.38 93 ALA A N 1
ATOM 703 C CA . ALA A 1 93 ? 5.830 -0.509 -4.169 1.00 97.38 93 ALA A CA 1
ATOM 704 C C . ALA A 1 93 ? 6.988 -1.004 -3.285 1.00 97.38 93 ALA A C 1
ATOM 706 O O . ALA A 1 93 ? 7.733 -1.918 -3.648 1.00 97.38 93 ALA A O 1
ATOM 707 N N . TRP A 1 94 ? 7.106 -0.454 -2.076 1.00 97.12 94 TRP A N 1
ATOM 708 C CA . TRP A 1 94 ? 8.058 -0.917 -1.072 1.00 97.12 94 TRP A CA 1
ATOM 709 C C . TRP A 1 94 ? 7.814 -2.381 -0.685 1.00 97.12 94 TRP A C 1
ATOM 711 O O . TRP A 1 94 ? 8.751 -3.172 -0.707 1.00 97.12 94 TRP A O 1
ATOM 721 N N . LYS A 1 95 ? 6.566 -2.790 -0.418 1.00 96.69 95 LYS A N 1
ATOM 722 C CA . LYS A 1 95 ? 6.234 -4.204 -0.162 1.00 96.69 95 LYS A CA 1
ATOM 723 C C . LYS A 1 95 ? 6.652 -5.108 -1.321 1.00 96.69 95 LYS A C 1
ATOM 725 O O . LYS A 1 95 ? 7.334 -6.099 -1.082 1.00 96.69 95 LYS A O 1
ATOM 730 N N . PHE A 1 96 ? 6.292 -4.738 -2.549 1.00 96.06 96 PHE A N 1
ATOM 731 C CA . PHE A 1 96 ? 6.618 -5.505 -3.751 1.00 96.06 96 PHE A CA 1
ATOM 732 C C . PHE A 1 96 ? 8.130 -5.728 -3.900 1.00 96.06 96 PHE A C 1
ATOM 734 O O . PHE A 1 96 ? 8.586 -6.851 -4.098 1.00 96.06 96 PHE A O 1
ATOM 741 N N . THR A 1 97 ? 8.924 -4.663 -3.753 1.00 94.44 97 THR A N 1
ATOM 742 C CA . THR A 1 97 ? 10.390 -4.760 -3.870 1.00 94.44 97 THR A CA 1
ATOM 743 C C . THR A 1 97 ? 11.030 -5.600 -2.761 1.00 94.44 97 THR A C 1
ATOM 745 O O . THR A 1 97 ? 12.074 -6.208 -2.995 1.00 94.44 97 THR A O 1
ATOM 748 N N . PHE A 1 98 ? 10.410 -5.677 -1.577 1.00 92.94 98 PHE A N 1
ATOM 749 C CA . PHE A 1 98 ? 10.829 -6.585 -0.507 1.00 92.94 98 PHE A CA 1
ATOM 750 C C . PHE A 1 98 ? 10.461 -8.045 -0.778 1.00 92.94 98 PHE A C 1
ATOM 752 O O . PHE A 1 98 ? 11.269 -8.906 -0.464 1.00 92.94 98 PHE A O 1
ATOM 759 N N . ASP A 1 99 ? 9.289 -8.331 -1.352 1.00 89.94 99 ASP A N 1
ATOM 760 C CA . ASP A 1 99 ? 8.871 -9.709 -1.666 1.00 89.94 99 ASP A CA 1
ATOM 761 C C . ASP A 1 99 ? 9.685 -10.349 -2.789 1.00 89.94 99 ASP A C 1
ATOM 763 O O . ASP A 1 99 ? 9.825 -11.569 -2.838 1.00 89.94 99 ASP A O 1
ATOM 767 N N . TRP A 1 100 ? 10.190 -9.537 -3.719 1.00 81.25 100 TRP A N 1
ATOM 768 C CA . TRP A 1 100 ? 11.053 -10.025 -4.791 1.00 81.25 100 TRP A CA 1
ATOM 769 C C . TRP A 1 100 ? 12.433 -10.479 -4.289 1.00 81.25 100 TRP A C 1
ATOM 771 O O . TRP A 1 100 ? 13.065 -11.327 -4.920 1.00 81.25 100 TRP A O 1
ATOM 781 N N . ARG A 1 101 ? 12.915 -9.885 -3.192 1.00 61.94 101 ARG A N 1
ATOM 782 C CA . ARG A 1 101 ? 14.256 -10.111 -2.649 1.00 61.94 101 ARG A CA 1
ATOM 783 C C . ARG A 1 101 ? 14.334 -11.380 -1.804 1.00 61.94 101 ARG A C 1
ATOM 785 O O . ARG A 1 101 ? 15.370 -12.071 -1.941 1.00 61.94 101 ARG A O 1
#

Nearest PDB structures (foldseek):
  7r2k-assembly1_C  TM=2.610E-01  e=2.178E+00  Pyrococcus furiosus DSM 3638
  7tra-assembly1_E  TM=2.082E-01  e=3.810E+00  Pyrococcus furiosus DSM 3638
  6j87-assembly1_A  TM=2.829E-01  e=8.590E+00  Streptoalloteichus hindustanus

Organism: NCBI:txid1111071